Protein AF-A0A5C5PR76-F1 (afdb_monomer_lite)

pLDDT: mean 91.99, std 5.97, range [60.88, 97.88]

Foldseek 3Di:
DWAKEKFFEAPQWADPVLVVVVCVVVVHDPPPGDGFQWIWIDTPNFTEIEGEFEFAQDPNDTDGDSSRNGRVRSLQPDPWFDNPDEAEAEDDDDPDQSLVSVVVVVVPDDGRHHYYYYYHCPPPCDPVVCVSNVYDPHHHYDDD

Organism: NCBI:txid2600598

Structure (mmCIF, N/CA/C/O backbone):
data_AF-A0A5C5PR76-F1
#
_entry.id   AF-A0A5C5PR76-F1
#
loop_
_atom_site.group_PDB
_atom_site.id
_atom_site.type_symbol
_atom_site.label_atom_id
_atom_site.label_alt_id
_atom_site.label_comp_id
_atom_site.label_asym_id
_atom_site.label_entity_id
_atom_site.label_seq_id
_atom_site.pdbx_PDB_ins_code
_atom_site.Cartn_x
_atom_site.Cartn_y
_atom_site.Cartn_z
_atom_site.occupancy
_atom_site.B_iso_or_equiv
_atom_site.auth_seq_id
_atom_site.auth_comp_id
_atom_site.auth_asym_id
_atom_site.auth_atom_id
_atom_site.pdbx_PDB_model_num
ATOM 1 N N . MET A 1 1 ? -9.021 7.411 21.612 1.00 60.88 1 MET A N 1
ATOM 2 C CA . MET A 1 1 ? -9.293 6.905 20.242 1.00 60.88 1 MET A CA 1
ATOM 3 C C . MET A 1 1 ? -8.080 6.128 19.754 1.00 60.88 1 MET A C 1
ATOM 5 O O . MET A 1 1 ? -6.985 6.644 19.945 1.00 60.88 1 MET A O 1
ATOM 9 N N . PRO A 1 2 ? -8.239 4.960 19.107 1.00 77.12 2 PRO A N 1
ATOM 10 C CA . PRO A 1 2 ? -7.105 4.252 18.519 1.00 77.12 2 PRO A CA 1
ATOM 11 C C . PRO A 1 2 ? -6.442 5.119 17.439 1.00 77.12 2 PRO A C 1
ATOM 13 O O . PRO A 1 2 ? -7.134 5.683 16.577 1.00 77.12 2 PRO A O 1
ATOM 16 N N . SER A 1 3 ? -5.121 5.261 17.513 1.00 89.31 3 SER A N 1
ATOM 17 C CA . SER A 1 3 ? -4.305 5.873 16.465 1.00 89.31 3 SER A CA 1
ATOM 18 C C . SER A 1 3 ? -3.915 4.819 15.433 1.00 89.31 3 SER A C 1
ATOM 20 O O . SER A 1 3 ? -3.821 3.636 15.748 1.00 89.31 3 SER A O 1
ATOM 22 N N . ILE A 1 4 ? -3.742 5.254 14.186 1.00 96.06 4 ILE A N 1
ATOM 23 C CA . ILE A 1 4 ? -3.078 4.442 13.167 1.00 96.06 4 ILE A CA 1
ATOM 24 C C . ILE A 1 4 ? -1.576 4.590 13.418 1.00 96.06 4 ILE A C 1
ATOM 26 O O . ILE A 1 4 ? -1.120 5.684 13.766 1.00 96.06 4 ILE A O 1
ATOM 30 N N . LYS A 1 5 ? -0.824 3.504 13.288 1.00 96.06 5 LYS A N 1
ATOM 31 C CA . LYS A 1 5 ? 0.640 3.515 13.255 1.00 96.06 5 LYS A CA 1
ATOM 32 C C . LYS A 1 5 ? 1.072 2.707 12.050 1.00 96.06 5 LYS A C 1
ATOM 34 O O . LYS A 1 5 ? 0.546 1.616 11.858 1.00 96.06 5 LYS A O 1
ATOM 39 N N . SER A 1 6 ? 2.003 3.231 11.267 1.00 96.88 6 SER A N 1
ATOM 40 C CA . SER A 1 6 ? 2.449 2.548 10.053 1.00 96.88 6 SER A CA 1
ATOM 41 C C . SER A 1 6 ? 3.963 2.493 9.993 1.00 96.88 6 SER A C 1
ATOM 43 O O . SER A 1 6 ? 4.614 3.508 10.221 1.00 96.88 6 SER A O 1
ATOM 45 N N . THR A 1 7 ? 4.512 1.336 9.659 1.00 96.81 7 THR A N 1
ATOM 46 C CA . THR A 1 7 ? 5.955 1.109 9.548 1.00 96.81 7 THR A CA 1
ATOM 47 C C . THR A 1 7 ? 6.261 0.617 8.144 1.00 96.81 7 THR A C 1
ATOM 49 O O . THR A 1 7 ? 5.587 -0.292 7.666 1.00 96.81 7 THR A O 1
ATOM 52 N N . LEU A 1 8 ? 7.251 1.215 7.474 1.00 96.25 8 LEU A N 1
ATOM 53 C CA . LEU A 1 8 ? 7.668 0.796 6.132 1.00 96.25 8 LEU A CA 1
ATOM 54 C C . LEU A 1 8 ? 8.135 -0.664 6.156 1.00 96.25 8 LEU A C 1
ATOM 56 O O . LEU A 1 8 ? 8.864 -1.060 7.065 1.00 96.25 8 LEU A O 1
ATOM 60 N N . VAL A 1 9 ? 7.743 -1.449 5.159 1.00 96.00 9 VAL A N 1
ATOM 61 C CA . VAL A 1 9 ? 8.232 -2.814 4.959 1.00 96.00 9 VAL A CA 1
ATOM 62 C C . VAL A 1 9 ? 9.330 -2.773 3.905 1.00 96.00 9 VAL A C 1
ATOM 64 O O . VAL A 1 9 ? 9.048 -2.667 2.714 1.00 96.00 9 VAL A O 1
ATOM 67 N N . ALA A 1 10 ? 10.578 -2.823 4.361 1.00 93.50 10 ALA A N 1
ATOM 68 C CA . ALA A 1 10 ? 11.744 -2.757 3.497 1.00 93.50 10 ALA A CA 1
ATOM 69 C C . ALA A 1 10 ? 12.017 -4.104 2.820 1.00 93.50 10 ALA A C 1
ATOM 71 O O . ALA A 1 10 ? 11.899 -5.155 3.455 1.00 93.50 10 ALA A O 1
ATOM 72 N N . GLY A 1 11 ? 12.411 -4.076 1.547 1.00 91.50 11 GLY A N 1
ATOM 73 C CA . GLY A 1 11 ? 12.712 -5.289 0.775 1.00 91.50 11 GLY A CA 1
ATOM 74 C C . GLY A 1 11 ? 11.491 -6.000 0.177 1.00 91.50 11 GLY A C 1
ATOM 75 O O . GLY A 1 11 ? 11.631 -7.094 -0.374 1.00 91.50 11 GLY A O 1
ATOM 76 N N . ALA A 1 12 ? 10.300 -5.394 0.239 1.00 93.56 12 ALA A N 1
ATOM 77 C CA . ALA A 1 12 ? 9.146 -5.839 -0.542 1.00 93.56 12 ALA A CA 1
ATOM 78 C C . ALA A 1 12 ? 9.440 -5.675 -2.045 1.00 93.56 12 ALA A C 1
ATOM 80 O O . ALA A 1 12 ? 9.887 -4.609 -2.470 1.00 93.56 12 ALA A O 1
ATOM 81 N N . LYS A 1 13 ? 9.205 -6.718 -2.854 1.00 93.94 13 LYS A N 1
ATOM 82 C CA . LYS A 1 13 ? 9.600 -6.744 -4.269 1.00 93.94 13 LYS A CA 1
ATOM 83 C C . LYS A 1 13 ? 8.404 -7.019 -5.185 1.00 93.94 13 LYS A C 1
ATOM 85 O O . LYS A 1 13 ? 7.698 -7.999 -4.941 1.00 93.94 13 LYS A O 1
ATOM 90 N N . PRO A 1 14 ? 8.185 -6.192 -6.222 1.00 95.19 14 PRO A N 1
ATOM 91 C CA . PRO A 1 14 ? 7.236 -6.495 -7.286 1.00 95.19 14 PRO A CA 1
ATOM 92 C C . PRO A 1 14 ? 7.760 -7.622 -8.178 1.00 95.19 14 PRO A C 1
ATOM 94 O O . PRO A 1 14 ? 8.847 -8.161 -7.943 1.00 95.19 14 PRO A O 1
ATOM 97 N N . GLU A 1 15 ? 7.019 -7.938 -9.235 1.00 95.31 15 GLU A N 1
ATOM 98 C CA . GLU A 1 15 ? 7.496 -8.861 -10.256 1.00 95.31 15 GLU A CA 1
ATOM 99 C C . GLU A 1 15 ? 8.764 -8.332 -10.931 1.00 95.31 15 GLU A C 1
ATOM 101 O O . GLU A 1 15 ? 8.955 -7.124 -11.103 1.00 95.31 15 GLU A O 1
ATOM 106 N N . ALA A 1 16 ? 9.642 -9.246 -11.350 1.00 92.88 16 ALA A N 1
ATOM 107 C CA . ALA A 1 16 ? 10.936 -8.882 -11.928 1.00 92.88 16 ALA A CA 1
ATOM 108 C C . ALA A 1 16 ? 10.792 -7.984 -13.171 1.00 92.88 16 ALA A C 1
ATOM 110 O O . ALA A 1 16 ? 11.545 -7.025 -13.329 1.00 92.88 16 ALA A O 1
ATOM 111 N N . GLY A 1 17 ? 9.797 -8.258 -14.025 1.00 94.19 17 GLY A N 1
ATOM 112 C CA . GLY A 1 17 ? 9.508 -7.442 -15.207 1.00 94.19 17 GLY A CA 1
ATOM 113 C C . GLY A 1 17 ? 9.072 -6.019 -14.847 1.00 94.19 17 GLY A C 1
ATOM 114 O O . GLY A 1 17 ? 9.615 -5.053 -15.383 1.00 94.19 17 GLY A O 1
ATOM 115 N N . THR A 1 18 ? 8.154 -5.880 -13.889 1.00 95.25 18 THR A N 1
ATOM 116 C CA . THR A 1 18 ? 7.683 -4.579 -13.397 1.00 95.25 18 THR A CA 1
ATOM 117 C C . THR A 1 18 ? 8.813 -3.800 -12.723 1.00 95.25 18 THR A C 1
ATOM 119 O O . THR A 1 18 ? 8.955 -2.599 -12.951 1.00 95.25 18 THR A O 1
ATOM 122 N N . LEU A 1 19 ? 9.666 -4.473 -11.939 1.00 94.19 19 LEU A N 1
ATOM 123 C CA . LEU A 1 19 ? 10.830 -3.852 -11.306 1.00 94.19 19 LEU A CA 1
ATOM 124 C C . LEU A 1 19 ? 11.779 -3.243 -12.341 1.00 94.19 19 LEU A C 1
ATOM 126 O O . LEU A 1 19 ? 12.186 -2.095 -12.178 1.00 94.19 19 LEU A O 1
ATOM 130 N N . LEU A 1 20 ? 12.106 -3.988 -13.402 1.00 93.31 20 LEU A N 1
ATOM 131 C CA . LEU A 1 20 ? 12.981 -3.511 -14.475 1.00 93.31 20 LEU A CA 1
ATOM 132 C C . LEU A 1 20 ? 12.396 -2.271 -15.158 1.00 93.31 20 LEU A C 1
ATOM 134 O O . LEU A 1 20 ? 13.090 -1.268 -15.297 1.00 93.31 20 LEU A O 1
ATOM 138 N N . GLN A 1 21 ? 11.103 -2.288 -15.488 1.00 94.44 21 GLN A N 1
ATOM 139 C CA . GLN A 1 21 ? 10.429 -1.134 -16.092 1.00 94.44 21 GLN A CA 1
ATOM 140 C C . GLN A 1 21 ? 10.440 0.097 -15.174 1.00 94.44 21 GLN A C 1
ATOM 142 O O . GLN A 1 21 ? 10.648 1.222 -15.636 1.00 94.44 21 GLN A O 1
ATOM 147 N N . VAL A 1 22 ? 10.215 -0.090 -13.867 1.00 94.00 22 VAL A N 1
ATOM 148 C CA . VAL A 1 22 ? 10.316 1.004 -12.887 1.00 94.00 22 VAL A CA 1
ATOM 149 C C . VAL A 1 22 ? 11.744 1.543 -12.847 1.00 94.00 22 VAL A C 1
ATOM 151 O O . VAL A 1 22 ? 11.928 2.760 -12.878 1.00 94.00 22 VAL A O 1
ATOM 154 N N . GLN A 1 23 ? 12.745 0.660 -12.809 1.00 92.88 23 GLN A N 1
ATOM 155 C CA . GLN A 1 23 ? 14.152 1.045 -12.752 1.00 92.88 23 GLN A CA 1
ATOM 156 C C . GLN A 1 23 ? 14.581 1.842 -13.986 1.00 92.88 23 GLN A C 1
ATOM 158 O O . GLN A 1 23 ? 15.222 2.883 -13.833 1.00 92.88 23 GLN A O 1
ATOM 163 N N . GLU A 1 24 ? 14.183 1.399 -15.181 1.00 92.69 24 GLU A N 1
ATOM 164 C CA . GLU A 1 24 ? 14.412 2.102 -16.446 1.00 92.69 24 GLU A CA 1
ATOM 165 C C . GLU A 1 24 ? 13.769 3.490 -16.428 1.00 92.69 24 GLU A C 1
ATOM 167 O O . GLU A 1 24 ? 14.433 4.491 -16.697 1.00 92.69 24 GLU A O 1
ATOM 172 N N . LYS A 1 25 ? 12.491 3.573 -16.035 1.00 92.12 25 LYS A N 1
ATOM 173 C CA . LYS A 1 25 ? 11.754 4.841 -15.983 1.00 92.12 25 LYS A CA 1
ATOM 174 C C . LYS A 1 25 ? 12.344 5.830 -14.975 1.00 92.12 25 LYS A C 1
ATOM 176 O O . LYS A 1 25 ? 12.291 7.035 -15.206 1.00 92.12 25 LYS A O 1
ATOM 181 N N . MET A 1 26 ? 12.885 5.339 -13.860 1.00 89.19 26 MET A N 1
ATOM 182 C CA . MET A 1 26 ? 13.532 6.165 -12.836 1.00 89.19 26 MET A CA 1
ATOM 183 C C . MET A 1 26 ? 15.017 6.443 -13.120 1.00 89.19 26 MET A C 1
ATOM 185 O O . MET A 1 26 ? 15.648 7.169 -12.354 1.00 89.19 26 MET A O 1
ATOM 189 N N . GLY A 1 27 ? 15.594 5.881 -14.189 1.00 89.88 27 GLY A N 1
ATOM 190 C CA . GLY A 1 27 ? 17.020 6.027 -14.501 1.00 89.88 27 GLY A CA 1
ATOM 191 C C . GLY A 1 27 ? 17.945 5.388 -13.457 1.00 89.88 27 GLY A C 1
ATOM 192 O O . GLY A 1 27 ? 19.091 5.808 -13.298 1.00 89.88 27 GLY A O 1
ATOM 193 N N . THR A 1 28 ? 17.449 4.396 -12.714 1.00 88.12 28 THR A N 1
ATOM 194 C CA . THR A 1 28 ? 18.231 3.675 -11.699 1.00 88.12 28 THR A CA 1
ATOM 195 C C . THR A 1 28 ? 18.972 2.497 -12.315 1.00 88.12 28 THR A C 1
ATOM 197 O O . THR A 1 28 ? 18.568 1.956 -13.344 1.00 88.12 28 THR A O 1
ATOM 200 N N . ARG A 1 29 ? 20.077 2.083 -11.690 1.00 81.88 29 ARG A N 1
ATOM 201 C CA . ARG A 1 29 ? 20.877 0.972 -12.218 1.00 81.88 29 ARG A CA 1
ATOM 202 C C . ARG A 1 29 ? 20.146 -0.360 -12.003 1.00 81.88 29 ARG A C 1
ATOM 204 O O . ARG A 1 29 ? 19.597 -0.562 -10.917 1.00 81.88 29 ARG A O 1
ATOM 211 N N . PRO A 1 30 ? 20.210 -1.300 -12.962 1.00 75.69 30 PRO A N 1
ATOM 212 C CA . PRO A 1 30 ? 19.751 -2.665 -12.738 1.00 75.69 30 PRO A CA 1
ATOM 213 C C . PRO A 1 30 ? 20.382 -3.257 -11.473 1.00 75.69 30 PRO A C 1
ATOM 215 O O . PRO A 1 30 ? 21.584 -3.123 -11.242 1.00 75.69 30 PRO A O 1
ATOM 218 N N . GLY A 1 31 ? 19.556 -3.879 -10.634 1.00 73.25 31 GLY A N 1
ATOM 219 C CA . GLY A 1 31 ? 19.985 -4.450 -9.352 1.00 73.25 31 GLY A CA 1
ATOM 220 C C . GLY A 1 31 ? 20.082 -3.457 -8.186 1.00 73.25 31 GLY A C 1
ATOM 221 O O . GLY A 1 31 ? 20.343 -3.883 -7.063 1.00 73.25 31 GLY A O 1
ATOM 222 N N . GLN A 1 32 ? 19.826 -2.161 -8.400 1.00 79.56 32 GLN A N 1
ATOM 223 C CA . GLN A 1 32 ? 19.646 -1.221 -7.295 1.00 79.56 32 GLN A CA 1
ATOM 224 C C . GLN A 1 32 ? 18.346 -1.543 -6.544 1.00 79.56 32 GLN A C 1
ATOM 226 O O . GLN A 1 32 ? 17.274 -1.615 -7.149 1.00 79.56 32 GLN A O 1
ATOM 231 N N . SER A 1 33 ? 18.436 -1.718 -5.224 1.00 78.69 33 SER A N 1
ATOM 232 C CA . SER A 1 33 ? 17.257 -1.909 -4.377 1.00 78.69 33 SER A CA 1
ATOM 233 C C . SER A 1 33 ? 16.361 -0.674 -4.434 1.00 78.69 33 SER A C 1
ATOM 235 O O . SER A 1 33 ? 16.810 0.438 -4.151 1.00 78.69 33 SER A O 1
ATOM 237 N N . LEU A 1 34 ? 15.098 -0.889 -4.797 1.00 88.62 34 LEU A N 1
ATOM 238 C CA . LEU A 1 34 ? 14.039 0.107 -4.711 1.00 88.62 34 LEU A CA 1
ATOM 239 C C . LEU A 1 34 ? 13.127 -0.249 -3.544 1.00 88.62 34 LEU A C 1
ATOM 241 O O . LEU A 1 34 ? 12.758 -1.410 -3.378 1.00 88.62 34 LEU A O 1
ATOM 245 N N . GLU A 1 35 ? 12.758 0.762 -2.766 1.00 90.94 35 GLU A N 1
ATOM 246 C CA . GLU A 1 35 ? 11.756 0.623 -1.717 1.00 90.94 35 GLU A CA 1
ATOM 247 C C . GLU A 1 35 ? 10.400 1.068 -2.257 1.00 90.94 35 GLU A C 1
ATOM 249 O O . GLU A 1 35 ? 10.259 2.156 -2.819 1.00 90.94 35 GLU A O 1
ATOM 254 N N . PHE A 1 36 ? 9.395 0.217 -2.077 1.00 94.06 36 PHE A N 1
ATOM 255 C CA . PHE A 1 36 ? 8.023 0.500 -2.482 1.00 94.06 36 PHE A CA 1
ATOM 256 C C . PHE A 1 36 ? 7.198 0.943 -1.276 1.00 94.06 36 PHE A C 1
ATOM 258 O O . PHE A 1 36 ? 7.504 0.603 -0.135 1.00 94.06 36 PHE A O 1
ATOM 265 N N . MET A 1 37 ? 6.132 1.707 -1.527 1.00 94.12 37 MET A N 1
ATOM 266 C CA . MET A 1 37 ? 5.225 2.203 -0.487 1.00 94.12 37 MET A CA 1
ATOM 267 C C . MET A 1 37 ? 4.343 1.075 0.057 1.00 94.12 37 MET A C 1
ATOM 269 O O . MET A 1 37 ? 3.145 1.021 -0.216 1.00 94.12 37 MET A O 1
ATOM 273 N N . VAL A 1 38 ? 4.960 0.168 0.810 1.00 96.94 38 VAL A N 1
ATOM 274 C CA . VAL A 1 38 ? 4.356 -0.983 1.475 1.00 96.94 38 VAL A CA 1
ATOM 275 C C . VAL A 1 38 ? 4.614 -0.854 2.972 1.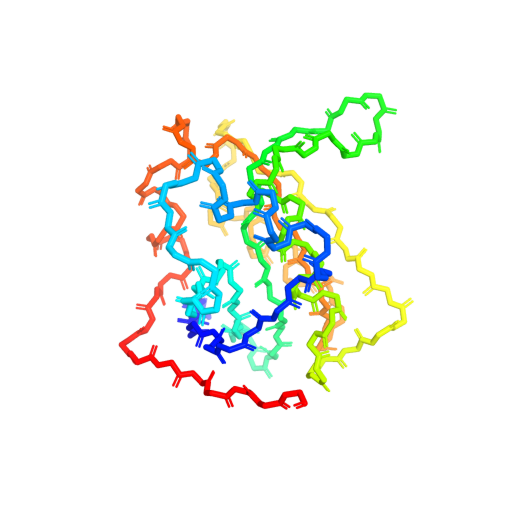00 96.94 38 VAL A C 1
ATOM 277 O O . VAL A 1 38 ? 5.728 -0.560 3.399 1.00 96.94 38 VAL A O 1
ATOM 280 N N . PHE A 1 39 ? 3.584 -1.051 3.787 1.00 97.38 39 PHE A N 1
ATOM 281 C CA . PHE A 1 39 ? 3.603 -0.746 5.211 1.00 97.38 39 PHE A CA 1
ATOM 282 C C . PHE A 1 39 ? 2.920 -1.842 6.027 1.00 97.38 39 PHE A C 1
ATOM 284 O O . PHE A 1 39 ? 1.858 -2.334 5.648 1.00 97.38 39 PHE A O 1
ATOM 291 N N . GLU A 1 40 ? 3.470 -2.159 7.197 1.00 97.62 40 GLU A N 1
ATOM 292 C CA . GLU A 1 40 ? 2.700 -2.779 8.273 1.00 97.62 40 GLU A CA 1
ATOM 293 C C . GLU A 1 40 ? 1.923 -1.669 8.979 1.00 97.62 40 GLU A C 1
ATOM 295 O O . GLU A 1 40 ? 2.502 -0.668 9.403 1.00 97.62 40 GLU A O 1
ATOM 300 N N . VAL A 1 41 ? 0.610 -1.833 9.100 1.00 97.50 41 VAL A N 1
ATOM 301 C CA . VAL A 1 41 ? -0.286 -0.862 9.724 1.00 97.50 41 VAL A CA 1
ATOM 302 C C . VAL A 1 41 ? -0.926 -1.490 10.952 1.00 97.50 41 VAL A C 1
ATOM 304 O O . VAL A 1 41 ? -1.593 -2.516 10.856 1.00 97.50 41 VAL A O 1
ATOM 307 N N . GLU A 1 42 ? -0.773 -0.852 12.108 1.00 97.06 42 GLU A N 1
ATOM 308 C CA . GLU A 1 42 ? -1.465 -1.211 13.342 1.00 97.06 42 GLU A CA 1
ATOM 309 C C . GLU A 1 42 ? -2.625 -0.245 13.592 1.00 97.06 42 GLU A C 1
ATOM 311 O O . GLU A 1 42 ? -2.464 0.982 13.611 1.00 97.06 42 GLU A O 1
ATOM 316 N N . TYR A 1 43 ? -3.813 -0.805 13.808 1.00 96.75 43 TYR A N 1
AT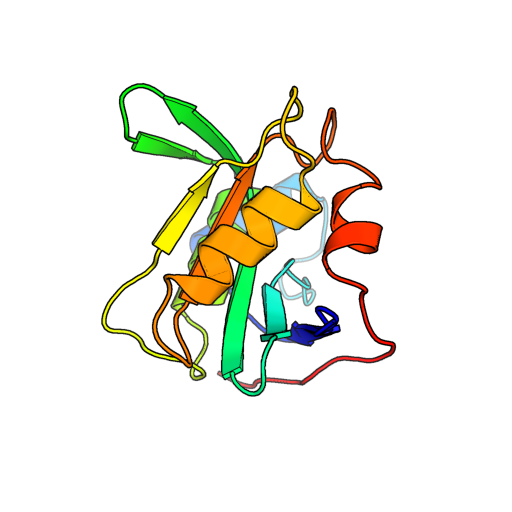OM 317 C CA . TYR A 1 43 ? -4.993 -0.053 14.206 1.00 96.75 43 TYR A CA 1
ATOM 318 C C . TYR A 1 43 ? -5.937 -0.926 15.033 1.00 96.75 43 TYR A C 1
ATOM 320 O O . TYR A 1 43 ? -6.313 -2.019 14.614 1.00 96.75 43 TYR A O 1
ATOM 328 N N . ASP A 1 44 ? -6.346 -0.423 16.201 1.00 94.69 44 ASP A N 1
ATOM 329 C CA . ASP A 1 44 ? -7.297 -1.093 17.101 1.00 94.69 44 ASP A CA 1
ATOM 330 C C . ASP A 1 44 ? -6.879 -2.531 17.478 1.00 94.69 44 ASP A C 1
ATOM 332 O O . ASP A 1 44 ? -7.673 -3.468 17.424 1.00 94.69 44 ASP A O 1
ATOM 336 N N . ARG A 1 45 ? -5.594 -2.705 17.835 1.00 93.69 45 ARG A N 1
ATOM 337 C CA . ARG A 1 45 ? -4.958 -3.999 18.176 1.00 93.69 45 ARG A CA 1
ATOM 338 C C . ARG A 1 45 ? -4.955 -5.034 17.041 1.00 93.69 45 ARG A C 1
ATOM 340 O O . ARG A 1 45 ? -4.681 -6.205 17.283 1.00 93.69 45 ARG A O 1
ATOM 347 N N . LYS A 1 46 ? -5.237 -4.615 15.806 1.00 96.25 46 LYS A N 1
ATOM 348 C CA . LYS A 1 46 ? -5.116 -5.436 14.599 1.00 96.25 46 LYS A CA 1
ATOM 349 C C . LYS A 1 46 ? -3.956 -4.933 13.748 1.00 96.25 46 LYS A C 1
ATOM 351 O O . LYS A 1 46 ? -3.717 -3.726 13.678 1.00 96.25 46 LYS A O 1
ATOM 356 N N . LYS A 1 47 ? -3.284 -5.868 13.082 1.00 96.75 47 LYS A N 1
ATOM 357 C CA . LYS A 1 47 ? -2.273 -5.595 12.060 1.00 96.75 47 LYS A CA 1
ATOM 358 C C . LYS A 1 47 ? -2.867 -5.754 10.667 1.00 96.75 47 LYS A C 1
ATOM 360 O O . LYS A 1 47 ? -3.767 -6.570 10.474 1.00 96.75 47 LYS A O 1
ATOM 365 N N . TYR A 1 48 ? -2.352 -4.989 9.718 1.00 97.75 48 TYR A N 1
ATOM 366 C CA . TYR A 1 48 ? -2.693 -5.026 8.300 1.00 97.75 48 TYR A CA 1
ATOM 367 C C . TYR A 1 48 ? -1.424 -4.784 7.492 1.00 97.75 48 TYR A C 1
ATOM 369 O O . TYR A 1 48 ? -0.489 -4.154 7.987 1.00 97.75 48 TYR A O 1
ATOM 377 N N . TYR A 1 49 ? -1.411 -5.233 6.245 1.00 97.69 49 TYR A N 1
ATOM 378 C CA . TYR A 1 49 ? -0.324 -4.955 5.314 1.00 97.69 49 TYR A CA 1
ATOM 379 C C . TYR A 1 49 ? -0.891 -4.108 4.191 1.00 97.69 49 TYR A C 1
ATOM 381 O O . TYR A 1 49 ? -1.794 -4.536 3.478 1.00 97.69 49 TYR A O 1
ATOM 389 N N . CYS A 1 50 ? -0.430 -2.872 4.083 1.00 97.69 50 CYS A N 1
ATOM 390 C CA . CYS A 1 50 ? -1.030 -1.892 3.197 1.00 97.69 50 CYS A CA 1
ATOM 391 C C . CYS A 1 50 ? -0.017 -1.404 2.175 1.00 97.69 50 CYS A C 1
ATOM 393 O O . CYS A 1 50 ? 1.154 -1.257 2.506 1.00 97.69 50 CYS A O 1
ATOM 395 N N . CYS A 1 51 ? -0.465 -1.066 0.971 1.00 97.44 51 CYS A N 1
ATOM 396 C CA . CYS A 1 51 ? 0.343 -0.281 0.047 1.00 97.44 51 CYS A CA 1
ATOM 397 C C . CYS A 1 51 ? -0.390 0.974 -0.405 1.00 97.44 51 CYS A C 1
ATOM 399 O O . CYS A 1 51 ? -1.623 1.040 -0.370 1.00 97.44 51 CYS A O 1
ATOM 401 N N . TRP A 1 52 ? 0.384 1.982 -0.795 1.00 96.56 52 TRP A N 1
ATOM 402 C CA . TRP A 1 52 ? -0.129 3.163 -1.479 1.00 96.56 52 TRP A CA 1
ATOM 403 C C . TRP A 1 52 ? 0.211 3.034 -2.954 1.00 96.56 52 TRP A C 1
ATOM 405 O O . TRP A 1 52 ? 1.384 2.979 -3.324 1.00 96.56 52 TRP A O 1
ATOM 415 N N . ALA A 1 53 ? -0.820 2.974 -3.788 1.00 96.31 53 ALA A N 1
ATOM 416 C CA . ALA A 1 53 ? -0.671 2.824 -5.221 1.00 96.31 53 ALA A CA 1
ATOM 417 C C . ALA A 1 53 ? -1.185 4.068 -5.950 1.00 96.31 53 ALA A C 1
ATOM 419 O O . ALA A 1 53 ? -2.332 4.483 -5.776 1.00 96.31 53 ALA A O 1
ATOM 420 N N . GLY A 1 54 ? -0.328 4.647 -6.793 1.00 95.38 54 GLY A N 1
ATOM 421 C CA . GLY A 1 54 ? -0.737 5.682 -7.737 1.00 95.38 54 GLY A CA 1
ATOM 422 C C . GLY A 1 54 ? -1.658 5.095 -8.801 1.00 95.38 54 GLY A C 1
ATOM 423 O O . GLY A 1 54 ? -1.254 4.153 -9.486 1.00 95.38 54 GLY A O 1
ATOM 424 N N . GLY A 1 55 ? -2.850 5.657 -8.967 1.00 93.31 55 GLY A N 1
ATOM 425 C CA . GLY A 1 55 ? -3.844 5.185 -9.927 1.00 93.31 55 GLY A CA 1
ATOM 426 C C . GLY A 1 55 ? -5.247 5.681 -9.599 1.00 93.31 55 GLY A C 1
ATOM 427 O O . GLY A 1 55 ? -5.433 6.543 -8.744 1.00 93.31 55 GLY A O 1
ATOM 428 N N . GLU A 1 56 ? -6.243 5.104 -10.254 1.00 92.56 56 GLU A N 1
ATOM 429 C CA . GLU A 1 56 ? -7.660 5.410 -10.037 1.00 92.56 56 GLU A CA 1
ATOM 430 C C . GLU A 1 56 ? -8.532 4.188 -10.335 1.00 92.56 56 GLU A C 1
ATOM 432 O O . GLU A 1 56 ? -8.104 3.273 -11.039 1.00 92.56 56 GLU A O 1
ATOM 437 N N . ILE A 1 57 ? -9.761 4.160 -9.816 1.00 89.94 57 ILE A N 1
ATOM 438 C CA . ILE A 1 57 ? -10.745 3.147 -10.208 1.00 89.94 57 ILE A CA 1
ATOM 439 C C . ILE A 1 57 ? -11.634 3.718 -11.319 1.00 89.94 57 ILE A C 1
ATOM 441 O O . ILE A 1 57 ? -12.356 4.692 -11.103 1.00 89.94 57 ILE A O 1
ATOM 445 N N . LYS A 1 58 ? -11.632 3.083 -12.498 1.00 90.75 58 LYS A N 1
ATOM 446 C CA . LYS A 1 58 ? -12.535 3.405 -13.618 1.00 90.75 58 LYS A CA 1
ATOM 447 C C . LYS A 1 58 ? -13.405 2.197 -13.925 1.00 90.75 58 LYS A C 1
ATOM 449 O O . LYS A 1 58 ? -12.907 1.090 -14.055 1.00 90.75 58 LYS A O 1
ATOM 454 N N . GLY A 1 59 ? -14.721 2.393 -14.004 1.00 87.69 59 GLY A N 1
ATOM 455 C CA . GLY A 1 59 ? -15.648 1.301 -14.331 1.00 87.69 59 GLY A CA 1
ATOM 456 C C . GLY A 1 59 ? -15.647 0.128 -13.338 1.00 87.69 59 GLY A C 1
ATOM 457 O O . GLY A 1 59 ? -16.101 -0.951 -13.689 1.00 87.69 59 GLY A O 1
ATOM 458 N N . GLY A 1 60 ? -15.149 0.325 -12.110 1.00 85.75 60 GLY A N 1
ATOM 459 C CA . GLY A 1 60 ? -14.995 -0.739 -11.111 1.00 85.75 60 GLY A CA 1
ATOM 460 C C . GLY A 1 60 ? -13.646 -1.463 -11.153 1.00 85.75 60 GLY A C 1
ATOM 461 O O . GLY A 1 60 ? -13.379 -2.270 -10.266 1.00 85.75 60 GLY A O 1
ATOM 462 N N . GLU A 1 61 ? -12.776 -1.136 -12.110 1.00 87.75 61 GLU A N 1
ATOM 463 C CA . GLU A 1 61 ? -11.458 -1.751 -12.264 1.00 87.75 61 GLU A CA 1
ATOM 464 C C . GLU A 1 61 ? -10.327 -0.786 -11.865 1.00 87.75 61 GLU A C 1
ATOM 466 O O . GLU A 1 61 ? -10.415 0.422 -12.119 1.00 87.75 61 GLU A O 1
ATOM 471 N N . PRO A 1 62 ? -9.259 -1.281 -11.212 1.00 89.19 62 PRO A N 1
ATOM 472 C CA . PRO A 1 62 ? -8.108 -0.464 -10.857 1.00 89.19 62 PRO A CA 1
ATOM 473 C C . PRO A 1 62 ? -7.219 -0.192 -12.078 1.00 89.19 62 PRO A C 1
ATOM 475 O O . PRO A 1 62 ? -6.632 -1.104 -12.654 1.00 89.19 62 PRO A O 1
ATOM 478 N N . HIS A 1 63 ? -7.039 1.081 -12.420 1.00 93.12 63 HIS A N 1
ATOM 479 C CA . HIS A 1 63 ? -6.065 1.540 -13.406 1.00 93.12 63 HIS A CA 1
ATOM 480 C C . HIS A 1 63 ? -4.863 2.141 -12.687 1.00 93.12 63 HIS A C 1
ATOM 482 O O . HIS A 1 63 ? -4.910 3.262 -12.176 1.00 93.12 63 HIS A O 1
ATOM 488 N N . MET A 1 64 ? -3.777 1.375 -12.634 1.00 94.50 64 MET A N 1
ATOM 489 C CA . MET A 1 64 ? -2.574 1.755 -11.905 1.00 94.50 64 MET A CA 1
ATOM 490 C C . MET A 1 64 ? -1.570 2.478 -12.797 1.00 94.50 64 MET A C 1
ATOM 492 O O . MET A 1 64 ? -1.374 2.150 -13.965 1.00 94.50 64 MET A O 1
ATOM 496 N N . THR A 1 65 ? -0.852 3.424 -12.203 1.00 95.62 65 THR A N 1
ATOM 497 C CA . THR A 1 65 ? 0.456 3.837 -12.718 1.00 95.62 65 THR A CA 1
ATOM 498 C C . THR A 1 65 ? 1.452 2.683 -12.589 1.00 95.62 65 THR A C 1
ATOM 500 O O . THR A 1 65 ? 1.278 1.810 -11.743 1.00 95.62 65 THR A O 1
ATOM 503 N N . LEU A 1 66 ? 2.551 2.715 -13.347 1.00 95.50 66 LEU A N 1
ATOM 504 C CA . LEU A 1 66 ? 3.616 1.706 -13.237 1.00 95.50 66 LEU A CA 1
ATOM 505 C C . LEU A 1 66 ? 4.132 1.537 -11.792 1.00 95.50 66 LEU A C 1
ATOM 507 O O . LEU A 1 66 ? 4.291 0.422 -11.307 1.00 95.50 66 LEU A O 1
ATOM 511 N N . VAL A 1 67 ? 4.343 2.646 -11.073 1.00 94.62 67 VAL A N 1
ATOM 512 C CA . VAL A 1 67 ? 4.783 2.609 -9.665 1.00 94.62 67 VAL A CA 1
ATOM 513 C C . VAL A 1 67 ? 3.676 2.073 -8.752 1.00 94.62 67 VAL A C 1
ATOM 515 O O . VAL A 1 67 ? 3.959 1.336 -7.811 1.00 94.62 67 VAL A O 1
ATOM 518 N N . GLY A 1 68 ? 2.413 2.404 -9.037 1.00 95.94 68 GLY A N 1
ATOM 519 C CA . GLY A 1 68 ? 1.266 1.852 -8.318 1.00 95.94 68 GLY A CA 1
ATOM 520 C C . GLY A 1 68 ? 1.130 0.341 -8.495 1.00 95.94 68 GLY A C 1
ATOM 521 O O . GLY A 1 68 ? 0.943 -0.366 -7.509 1.00 95.94 68 GLY A O 1
ATOM 522 N N . GLN A 1 69 ? 1.306 -0.161 -9.718 1.00 96.75 69 GLN A N 1
ATOM 523 C CA . GLN A 1 69 ? 1.328 -1.593 -10.006 1.00 96.75 69 GLN A CA 1
ATOM 524 C C . GLN A 1 69 ? 2.461 -2.283 -9.241 1.00 96.75 69 GLN A C 1
ATOM 526 O O . GLN A 1 69 ? 2.219 -3.269 -8.550 1.00 96.75 69 GLN A O 1
ATOM 531 N N . ALA A 1 70 ? 3.667 -1.714 -9.267 1.00 96.69 70 ALA A N 1
ATOM 532 C CA . ALA A 1 70 ? 4.792 -2.248 -8.512 1.00 96.69 70 ALA A CA 1
ATOM 533 C C . ALA A 1 70 ? 4.514 -2.297 -6.994 1.00 96.69 70 ALA A C 1
ATOM 535 O O . ALA A 1 70 ? 4.829 -3.279 -6.330 1.00 96.69 70 ALA A O 1
ATOM 536 N N . ALA A 1 71 ? 3.859 -1.283 -6.421 1.00 96.94 71 ALA A N 1
ATOM 537 C CA . ALA A 1 71 ? 3.473 -1.305 -5.008 1.00 96.94 71 ALA A CA 1
ATOM 538 C C . ALA A 1 71 ? 2.434 -2.400 -4.687 1.00 96.94 71 ALA A C 1
ATOM 540 O O . ALA A 1 71 ? 2.470 -2.998 -3.609 1.00 96.94 71 ALA A O 1
ATOM 541 N N . VAL A 1 72 ? 1.508 -2.676 -5.611 1.00 96.69 72 VAL A N 1
ATOM 542 C CA . VAL A 1 72 ? 0.510 -3.751 -5.485 1.00 96.6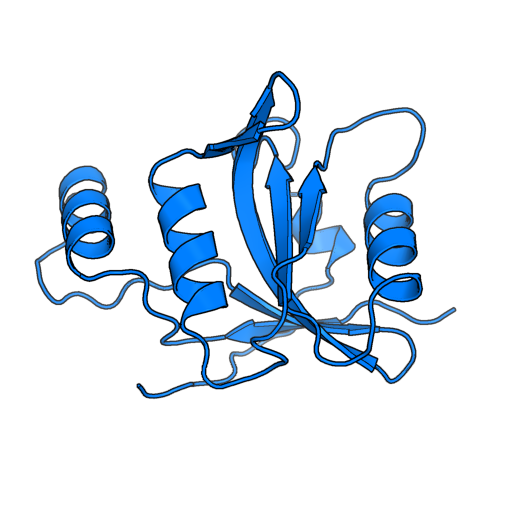9 72 VAL A CA 1
ATOM 543 C C . VAL A 1 72 ? 1.157 -5.126 -5.554 1.00 96.69 72 VAL A C 1
ATOM 545 O O . VAL A 1 72 ? 0.877 -5.971 -4.705 1.00 96.69 72 VAL A O 1
ATOM 548 N N . GLU A 1 73 ? 2.028 -5.349 -6.532 1.00 96.44 73 GLU A N 1
ATOM 549 C CA . GLU A 1 73 ? 2.774 -6.598 -6.674 1.00 96.44 73 GLU A CA 1
ATOM 550 C C . GLU A 1 73 ? 3.671 -6.825 -5.454 1.00 96.44 73 GLU A C 1
ATOM 552 O O . GLU A 1 73 ? 3.617 -7.887 -4.844 1.00 96.44 73 GLU A O 1
ATOM 557 N N . ALA A 1 74 ? 4.397 -5.795 -5.004 1.00 96.56 74 ALA A N 1
ATOM 558 C CA . ALA A 1 74 ? 5.242 -5.874 -3.816 1.00 96.56 74 ALA A CA 1
ATOM 559 C C . ALA A 1 74 ? 4.457 -6.259 -2.553 1.00 96.56 74 ALA A C 1
ATOM 561 O O . ALA A 1 74 ? 4.920 -7.090 -1.773 1.00 96.56 74 ALA A O 1
ATOM 562 N N . LEU A 1 75 ? 3.256 -5.700 -2.360 1.00 97.06 75 LEU A N 1
ATOM 563 C CA . LEU A 1 75 ? 2.349 -6.097 -1.280 1.00 97.06 75 LEU A CA 1
ATOM 564 C C . LEU A 1 75 ? 1.844 -7.536 -1.455 1.00 97.06 75 LEU A C 1
ATOM 566 O O . LEU A 1 75 ? 1.790 -8.299 -0.489 1.00 97.06 75 LEU A O 1
ATOM 570 N N . SER A 1 76 ? 1.461 -7.910 -2.673 1.00 95.31 76 SER A N 1
ATOM 571 C CA . SER A 1 76 ? 0.937 -9.244 -2.982 1.00 95.31 76 SER A CA 1
ATOM 572 C C . SER A 1 76 ? 1.983 -10.320 -2.707 1.00 95.31 76 SER A C 1
ATOM 574 O O . SER A 1 76 ? 1.666 -11.314 -2.057 1.00 95.31 76 SER A O 1
ATOM 576 N N . ASN A 1 77 ? 3.240 -10.045 -3.047 1.00 94.88 77 ASN A N 1
ATOM 577 C CA . A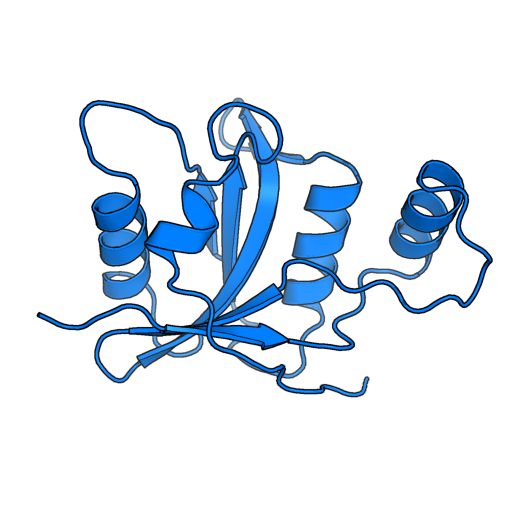SN A 1 77 ? 4.374 -10.940 -2.848 1.00 94.88 77 ASN A CA 1
ATOM 578 C C . ASN A 1 77 ? 4.868 -10.992 -1.399 1.00 94.88 77 ASN A C 1
ATOM 580 O O . ASN A 1 77 ? 5.677 -11.856 -1.072 1.00 94.88 77 ASN A O 1
ATOM 584 N N . LEU A 1 78 ? 4.405 -10.110 -0.501 1.00 93.50 78 LEU A N 1
ATOM 585 C CA . LEU A 1 78 ? 4.838 -10.159 0.897 1.00 93.50 78 LEU A CA 1
ATOM 586 C C . LEU A 1 78 ? 4.562 -11.540 1.524 1.00 93.50 78 LEU A C 1
ATOM 588 O O . LEU A 1 78 ? 3.420 -12.004 1.471 1.00 93.50 78 LEU A O 1
ATOM 592 N N . PRO A 1 79 ? 5.536 -12.144 2.230 1.00 91.75 79 PRO A N 1
ATOM 593 C CA . PRO A 1 79 ? 5.308 -13.378 2.986 1.00 91.75 79 PRO A CA 1
ATOM 594 C C . PRO A 1 79 ? 4.456 -13.146 4.247 1.00 91.75 79 PRO A C 1
ATOM 596 O O . PRO A 1 79 ? 4.072 -14.091 4.932 1.00 91.75 79 PRO A O 1
ATOM 599 N N . LEU A 1 80 ? 4.178 -11.881 4.572 1.00 90.75 80 LEU A N 1
ATOM 600 C CA . LEU A 1 80 ? 3.372 -11.455 5.707 1.00 90.75 80 LEU A CA 1
ATOM 601 C C . LEU A 1 80 ? 1.915 -11.209 5.298 1.00 90.75 80 LEU A C 1
ATOM 603 O O . LEU A 1 80 ? 1.628 -10.775 4.182 1.00 90.75 80 LEU A O 1
ATOM 607 N N . GLY A 1 81 ? 1.001 -11.403 6.247 1.00 91.19 81 GLY A N 1
ATOM 608 C CA . GLY A 1 81 ? -0.428 -11.181 6.040 1.00 91.19 81 GLY A CA 1
ATOM 609 C C . GLY A 1 81 ? -1.161 -12.376 5.436 1.00 91.19 81 GLY A C 1
ATOM 610 O O . GLY A 1 81 ? -0.602 -13.450 5.236 1.00 91.19 81 GLY A O 1
ATOM 611 N N . ARG A 1 82 ? -2.456 -12.196 5.182 1.00 90.12 82 ARG A N 1
ATOM 612 C CA . ARG A 1 82 ? -3.296 -13.188 4.507 1.00 90.12 82 ARG A CA 1
ATOM 613 C C . ARG A 1 82 ? -3.137 -13.054 2.994 1.00 90.12 82 ARG A C 1
ATOM 615 O O . ARG A 1 82 ? -3.192 -11.947 2.467 1.00 90.12 82 ARG A O 1
ATOM 622 N N . ASN A 1 83 ? -2.997 -14.193 2.318 1.00 85.94 83 ASN A N 1
ATOM 623 C CA . ASN A 1 83 ? -2.860 -14.289 0.857 1.00 85.94 83 ASN A CA 1
ATOM 624 C C . ASN A 1 83 ? -4.159 -14.711 0.155 1.00 85.94 83 ASN A C 1
ATOM 626 O O . ASN A 1 83 ? -4.159 -14.970 -1.041 1.00 85.94 83 ASN A O 1
ATOM 630 N N . ASP A 1 84 ? -5.262 -14.812 0.893 1.00 83.88 84 ASP A N 1
ATOM 631 C CA . ASP A 1 84 ? -6.556 -15.241 0.359 1.00 83.88 84 ASP A CA 1
ATOM 632 C C . ASP A 1 84 ? -7.289 -14.135 -0.411 1.00 83.88 84 ASP A C 1
ATOM 634 O O . ASP A 1 84 ? -8.136 -14.425 -1.252 1.00 83.88 84 ASP A O 1
ATOM 638 N N . SER A 1 85 ? -6.987 -12.868 -0.121 1.00 85.69 85 SER A N 1
ATOM 639 C CA . SER A 1 85 ? -7.625 -11.721 -0.761 1.00 85.69 85 SER A CA 1
ATOM 640 C C . SER A 1 85 ? -6.785 -10.449 -0.638 1.00 85.69 85 SER A C 1
ATOM 642 O O . SER A 1 85 ? -6.182 -10.174 0.402 1.00 85.69 85 SER A O 1
ATOM 644 N N . LEU A 1 86 ? -6.795 -9.646 -1.704 1.00 93.31 86 LEU A N 1
ATOM 645 C CA . LEU A 1 86 ? -6.269 -8.285 -1.725 1.00 93.31 86 LEU A CA 1
ATOM 646 C C . LEU A 1 86 ? -7.442 -7.304 -1.818 1.00 93.31 86 LEU A C 1
ATOM 648 O O . LEU A 1 86 ? -8.235 -7.355 -2.755 1.00 93.31 86 LEU A O 1
ATOM 652 N N . ILE A 1 87 ? -7.558 -6.410 -0.837 1.00 95.12 87 ILE A N 1
ATOM 653 C CA . ILE A 1 87 ? -8.633 -5.414 -0.787 1.00 95.12 87 ILE A CA 1
ATOM 654 C C . ILE A 1 87 ? -8.158 -4.142 -1.483 1.00 95.12 87 ILE A C 1
ATOM 656 O O . ILE A 1 87 ? -7.181 -3.539 -1.049 1.00 95.12 87 ILE A O 1
ATOM 660 N N . PHE A 1 88 ? -8.878 -3.688 -2.505 1.00 94.75 88 PHE A N 1
ATOM 661 C CA . PHE A 1 88 ? -8.642 -2.385 -3.124 1.00 94.75 88 PHE A CA 1
ATOM 662 C C . PHE A 1 88 ? -9.594 -1.337 -2.552 1.00 94.75 88 PHE A C 1
ATOM 664 O O . PHE A 1 88 ? -10.806 -1.542 -2.491 1.00 94.75 88 PHE A O 1
ATOM 671 N N . GLN A 1 89 ? -9.046 -0.198 -2.137 1.00 95.25 89 GLN A N 1
ATOM 672 C CA . GLN A 1 89 ? -9.817 0.931 -1.633 1.00 95.25 89 GLN A CA 1
ATOM 673 C C . GLN A 1 89 ? -9.335 2.224 -2.282 1.00 95.25 89 GLN A C 1
ATOM 675 O O . GLN A 1 89 ? -8.230 2.690 -2.019 1.00 95.25 89 GLN A O 1
ATOM 680 N N . GLU A 1 90 ? -10.200 2.853 -3.072 1.00 94.12 90 GLU A N 1
ATOM 681 C CA . GLU A 1 90 ? -9.914 4.177 -3.616 1.00 94.12 90 GLU A CA 1
ATOM 682 C C . GLU A 1 90 ? -9.949 5.249 -2.513 1.00 94.12 90 GLU A C 1
ATOM 684 O O . GLU A 1 90 ? -10.855 5.278 -1.668 1.00 94.12 90 GLU A O 1
ATOM 689 N N . LEU A 1 91 ? -8.961 6.140 -2.529 1.00 94.06 91 LEU A N 1
ATOM 690 C CA . LEU A 1 91 ? -8.856 7.339 -1.716 1.00 94.06 91 LEU A CA 1
ATOM 691 C C . LEU A 1 91 ? -8.922 8.563 -2.627 1.00 94.06 91 LEU A C 1
ATOM 693 O O . LEU A 1 91 ? -8.147 8.711 -3.563 1.00 94.06 91 LEU A O 1
ATOM 697 N N . LYS A 1 92 ? -9.847 9.461 -2.303 1.00 91.38 92 LYS A N 1
ATOM 698 C CA . LYS A 1 92 ? -10.033 10.766 -2.946 1.00 91.38 92 LYS A CA 1
ATOM 699 C C . LYS A 1 92 ? -10.308 11.807 -1.874 1.00 91.38 92 LYS A C 1
ATOM 701 O O . LYS A 1 92 ? -10.879 11.460 -0.826 1.00 91.38 92 LYS A O 1
ATOM 706 N N . LEU A 1 93 ? -9.947 13.062 -2.109 1.00 88.88 93 LEU A N 1
ATOM 707 C CA . LEU A 1 93 ? -10.413 14.154 -1.258 1.00 88.88 93 LEU A CA 1
ATOM 708 C C . LEU A 1 93 ? -11.934 14.337 -1.406 1.00 88.88 93 LEU A C 1
ATOM 710 O O . LEU A 1 93 ? -12.569 13.815 -2.320 1.00 88.88 93 LEU A O 1
ATOM 714 N N . GLY A 1 94 ? -12.561 14.972 -0.421 1.00 90.06 94 GLY A N 1
ATOM 715 C CA . GLY A 1 94 ? -14.005 15.195 -0.404 1.00 90.06 94 GLY A CA 1
ATOM 716 C C . GLY A 1 94 ? -14.525 15.496 0.997 1.00 90.06 94 GLY A C 1
ATOM 717 O O . GLY A 1 94 ? -13.748 15.686 1.930 1.00 90.06 94 GLY A O 1
ATOM 718 N N . SER A 1 95 ? -15.849 15.488 1.159 1.00 89.62 95 SER A N 1
ATOM 719 C CA . SER A 1 95 ? -16.517 15.847 2.423 1.00 89.62 95 SER A CA 1
ATOM 720 C C . SER A 1 95 ? -16.123 14.960 3.607 1.00 89.62 95 SER A C 1
ATOM 722 O O . SER A 1 95 ? -16.083 15.412 4.748 1.00 89.62 95 SER A O 1
ATOM 724 N N . THR A 1 96 ? -15.813 13.688 3.345 1.00 91.19 96 THR A N 1
ATOM 725 C CA . THR A 1 96 ? -15.331 12.761 4.371 1.00 91.19 96 THR A CA 1
ATOM 726 C C . THR A 1 96 ? -13.805 12.833 4.464 1.00 91.19 96 THR A C 1
ATOM 728 O O . THR A 1 96 ? -13.135 12.505 3.482 1.00 91.19 96 THR A O 1
ATOM 731 N N . PRO A 1 97 ? -13.229 13.157 5.638 1.00 92.44 97 PRO A N 1
ATOM 732 C CA . PRO A 1 97 ? -11.781 13.201 5.815 1.00 92.44 97 PRO A CA 1
ATOM 733 C C . PRO A 1 97 ? -11.104 11.868 5.470 1.00 92.44 97 PRO A C 1
ATOM 735 O O . PRO A 1 97 ? -11.583 10.804 5.876 1.00 92.44 97 PRO A O 1
ATOM 738 N N . LEU A 1 98 ? -9.939 11.915 4.811 1.00 93.12 98 LEU A N 1
ATOM 739 C CA . LEU A 1 98 ? -9.158 10.723 4.435 1.00 93.12 98 LEU A CA 1
ATOM 740 C C . LEU A 1 98 ? -8.912 9.785 5.622 1.00 93.12 98 LEU A C 1
ATOM 742 O O . LEU A 1 98 ? -9.093 8.573 5.517 1.00 93.12 98 LEU A O 1
ATOM 746 N N . ARG A 1 99 ? -8.597 10.348 6.796 1.00 93.50 99 ARG A N 1
ATOM 747 C CA . ARG A 1 99 ? -8.401 9.580 8.033 1.00 93.50 99 ARG A CA 1
ATOM 748 C C . ARG A 1 99 ? -9.614 8.725 8.398 1.00 93.50 99 ARG A C 1
ATOM 750 O O . ARG A 1 99 ? -9.443 7.609 8.883 1.00 93.50 99 ARG A O 1
ATOM 757 N N . ASN A 1 100 ? -10.826 9.222 8.169 1.00 94.12 100 ASN A N 1
ATOM 758 C CA . ASN A 1 100 ? -12.045 8.474 8.459 1.00 94.12 100 ASN A CA 1
ATOM 759 C C . ASN A 1 100 ? -12.262 7.357 7.432 1.00 94.12 100 ASN A C 1
ATOM 761 O O . ASN A 1 100 ? -12.625 6.253 7.830 1.00 94.12 100 ASN A O 1
ATOM 765 N N . LYS A 1 101 ? -11.955 7.603 6.150 1.00 95.06 101 LYS A N 1
ATOM 766 C CA . LYS A 1 101 ? -12.006 6.583 5.087 1.00 95.06 101 LYS A CA 1
ATOM 767 C C . LYS A 1 101 ? -11.044 5.424 5.367 1.00 95.06 101 LYS A C 1
ATOM 769 O O . LYS A 1 101 ? -11.447 4.260 5.329 1.00 95.06 101 LYS A O 1
ATOM 774 N N . VAL A 1 102 ? -9.800 5.732 5.743 1.00 95.88 102 VAL A N 1
ATOM 775 C CA . VAL A 1 102 ? -8.798 4.717 6.109 1.00 95.88 102 VAL A CA 1
ATOM 776 C C . VAL A 1 102 ? -9.255 3.928 7.337 1.00 95.88 102 VAL A C 1
ATOM 778 O O . VAL A 1 102 ? -9.334 2.705 7.277 1.00 95.88 102 VAL A O 1
ATOM 781 N N . LYS A 1 103 ? -9.671 4.597 8.423 1.00 95.62 103 LYS A N 1
ATOM 782 C CA . LYS A 1 103 ? -10.186 3.912 9.625 1.00 95.62 103 LYS A CA 1
ATOM 783 C C . LYS A 1 103 ? -11.385 3.014 9.325 1.00 95.62 103 LYS A C 1
ATOM 785 O O . LYS A 1 103 ? -11.447 1.902 9.838 1.00 95.62 103 LYS A O 1
ATOM 790 N N . ALA A 1 104 ? -12.335 3.476 8.514 1.00 95.69 104 ALA A N 1
ATOM 791 C CA . ALA A 1 104 ? -13.501 2.683 8.129 1.00 95.69 104 ALA A CA 1
ATOM 792 C C . ALA A 1 104 ? -13.106 1.433 7.329 1.00 95.69 104 ALA A C 1
ATOM 794 O O . ALA A 1 104 ? -13.704 0.374 7.501 1.00 95.69 104 ALA A O 1
ATOM 795 N N . THR A 1 105 ? -12.081 1.537 6.486 1.00 96.56 105 THR A N 1
ATOM 796 C CA . THR A 1 105 ? -11.534 0.403 5.730 1.00 96.56 105 THR A CA 1
ATOM 797 C C . THR A 1 105 ? -10.873 -0.607 6.662 1.00 96.56 105 THR A C 1
ATOM 799 O O . THR A 1 105 ? -11.269 -1.768 6.665 1.00 96.56 105 THR A O 1
ATOM 802 N N . LEU A 1 106 ? -9.973 -0.153 7.542 1.00 96.50 106 LEU A N 1
ATOM 803 C CA . LEU A 1 106 ? -9.302 -1.017 8.520 1.00 96.50 106 LEU A CA 1
ATOM 804 C C . LEU A 1 106 ? -10.302 -1.714 9.455 1.00 96.50 106 LEU A C 1
ATOM 806 O O . LEU A 1 106 ? -10.187 -2.904 9.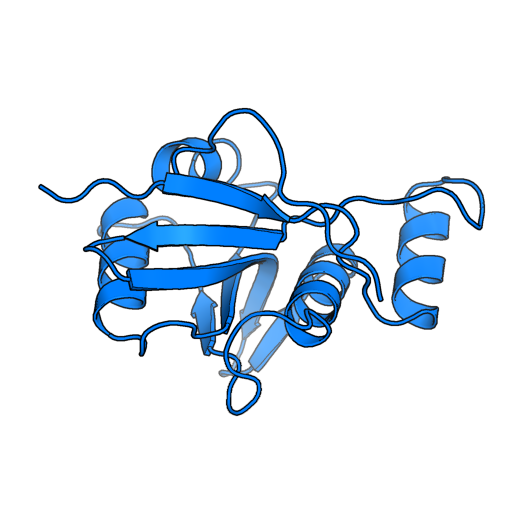700 1.00 96.50 106 LEU A O 1
ATOM 810 N N . LYS A 1 107 ? -11.340 -1.014 9.936 1.00 95.69 107 LYS A N 1
ATOM 811 C CA . LYS A 1 107 ? -12.368 -1.621 10.804 1.00 95.69 107 LYS A CA 1
ATOM 812 C C . LYS A 1 107 ? -13.127 -2.770 10.142 1.00 95.69 107 LYS A C 1
ATOM 814 O O . LYS A 1 107 ? -13.468 -3.727 10.834 1.00 95.69 107 LYS A O 1
ATOM 819 N N . ARG A 1 108 ? -13.437 -2.634 8.849 1.00 95.00 108 ARG A N 1
ATOM 820 C CA . ARG A 1 108 ? -14.198 -3.626 8.073 1.00 95.00 108 ARG A CA 1
ATOM 821 C C . ARG A 1 108 ? -13.331 -4.808 7.647 1.00 95.00 108 ARG A C 1
ATOM 823 O O . ARG A 1 108 ? -13.848 -5.912 7.523 1.00 95.00 108 ARG A O 1
ATOM 830 N N . ALA A 1 109 ? -12.039 -4.577 7.430 1.00 95.31 109 ALA A N 1
ATOM 831 C CA . ALA A 1 109 ? -11.113 -5.618 7.022 1.00 95.31 109 ALA A CA 1
ATOM 832 C C . ALA A 1 109 ? -10.842 -6.627 8.162 1.00 95.31 109 ALA A C 1
ATOM 834 O O . ALA A 1 109 ? -10.732 -6.247 9.338 1.00 95.31 109 ALA A O 1
ATOM 835 N N . PRO A 1 110 ? -10.701 -7.924 7.837 1.00 95.00 110 PRO A N 1
ATOM 836 C CA . PRO A 1 110 ? -10.133 -8.903 8.752 1.00 95.00 110 PRO A CA 1
ATOM 837 C C . PRO A 1 110 ? -8.728 -8.502 9.228 1.00 95.00 110 PRO A C 1
ATOM 839 O O . PRO A 1 110 ? -7.995 -7.775 8.559 1.00 95.00 110 PRO A O 1
ATOM 842 N N . ALA A 1 111 ? -8.328 -9.003 10.399 1.00 95.62 111 ALA A N 1
ATOM 843 C CA . ALA A 1 111 ? -6.944 -8.856 10.839 1.00 95.62 111 ALA A CA 1
ATOM 844 C C . ALA A 1 111 ? -5.994 -9.562 9.854 1.00 95.62 111 ALA A C 1
ATOM 846 O O . ALA A 1 111 ? -6.335 -10.604 9.287 1.00 95.62 111 ALA A O 1
ATOM 847 N N . ASN A 1 112 ? -4.799 -8.998 9.694 1.00 96.50 112 ASN A N 1
ATOM 848 C CA . ASN A 1 112 ? -3.736 -9.432 8.788 1.00 96.50 112 ASN A CA 1
ATOM 849 C C . ASN A 1 112 ? -4.081 -9.333 7.292 1.00 96.50 112 ASN A C 1
ATOM 851 O O . ASN A 1 112 ? -3.346 -9.874 6.471 1.00 96.50 112 ASN A O 1
ATOM 855 N N . SER A 1 113 ? -5.166 -8.652 6.908 1.00 97.56 113 SER A N 1
ATOM 856 C CA . SER A 1 113 ? -5.498 -8.429 5.496 1.00 97.56 113 SER A CA 1
ATOM 857 C C . SER A 1 113 ? -4.447 -7.593 4.763 1.00 97.56 113 SER A C 1
ATOM 859 O O . SER A 1 113 ? -3.847 -6.681 5.344 1.00 97.56 113 SER A O 1
ATOM 861 N N . LYS A 1 114 ? -4.296 -7.875 3.464 1.00 97.88 114 LYS A N 1
ATOM 862 C CA . LYS A 1 114 ? -3.569 -7.035 2.511 1.00 97.88 114 LYS A CA 1
ATOM 863 C C . LYS A 1 114 ? -4.520 -6.009 1.890 1.00 97.88 114 LYS A C 1
ATOM 865 O O . LYS A 1 114 ? -5.586 -6.378 1.394 1.00 97.88 114 LYS A O 1
ATOM 870 N N . ILE A 1 115 ? -4.170 -4.723 1.945 1.00 97.75 115 ILE A N 1
ATOM 871 C CA . ILE A 1 115 ? -5.030 -3.617 1.497 1.00 97.75 115 ILE A CA 1
ATOM 872 C C . ILE A 1 115 ? -4.240 -2.653 0.608 1.00 97.75 115 ILE A C 1
ATOM 874 O O . ILE A 1 115 ? -3.309 -1.990 1.055 1.00 97.75 115 ILE A O 1
ATOM 878 N N . CYS A 1 116 ? -4.643 -2.510 -0.645 1.00 97.19 116 CYS A N 1
ATOM 879 C CA . CYS A 1 116 ? -4.127 -1.482 -1.532 1.00 97.19 116 CYS A CA 1
ATOM 880 C C . CYS A 1 116 ? -5.015 -0.235 -1.465 1.00 97.19 116 CYS A C 1
ATOM 882 O O . CYS A 1 116 ? -6.200 -0.280 -1.808 1.00 97.19 116 CYS A O 1
ATOM 884 N N . PHE A 1 117 ? -4.437 0.889 -1.043 1.00 96.94 117 PHE A N 1
ATOM 885 C CA . PHE A 1 117 ? -5.079 2.192 -1.149 1.00 96.94 117 PHE A CA 1
ATOM 886 C C . PHE A 1 117 ? -4.673 2.855 -2.467 1.00 96.94 117 PHE A C 1
ATOM 888 O O . PHE A 1 117 ? -3.498 3.166 -2.664 1.00 96.94 117 PHE A O 1
ATOM 895 N N . ILE A 1 118 ? -5.648 3.063 -3.353 1.00 96.12 118 ILE A N 1
ATOM 896 C CA . ILE A 1 118 ? -5.449 3.618 -4.699 1.00 96.12 118 ILE A CA 1
ATOM 897 C C . ILE A 1 118 ? -5.824 5.095 -4.702 1.00 96.12 118 ILE A C 1
ATOM 899 O O . ILE A 1 118 ? -6.859 5.458 -4.150 1.00 96.12 118 ILE A O 1
ATOM 903 N N . GLY A 1 119 ? -5.045 5.939 -5.365 1.00 94.62 119 GLY A N 1
ATOM 904 C CA . GLY A 1 119 ? -5.446 7.313 -5.643 1.00 94.62 119 GLY A CA 1
ATOM 905 C C . GLY A 1 119 ? -4.341 8.129 -6.296 1.00 94.62 119 GLY A C 1
ATOM 906 O O . GLY A 1 119 ? -3.288 7.602 -6.664 1.00 94.62 119 GLY A O 1
ATOM 907 N N . ASP A 1 120 ? -4.571 9.433 -6.411 1.00 92.38 120 ASP A N 1
ATOM 908 C CA . ASP A 1 120 ? -3.591 10.365 -6.961 1.00 92.38 120 ASP A CA 1
ATOM 909 C C . ASP A 1 120 ? -2.512 10.711 -5.923 1.00 92.38 120 ASP A C 1
ATOM 911 O O . ASP A 1 120 ? -2.607 11.688 -5.181 1.00 92.38 120 ASP A O 1
ATOM 915 N N . MET A 1 121 ? -1.490 9.856 -5.855 1.00 89.38 121 MET A N 1
ATOM 916 C CA . MET A 1 121 ? -0.390 9.953 -4.889 1.00 89.38 121 MET A CA 1
ATOM 917 C C . MET A 1 121 ? 0.551 11.140 -5.130 1.00 89.38 121 MET A C 1
ATOM 919 O O . MET A 1 121 ? 1.313 11.470 -4.228 1.00 89.38 121 MET A O 1
ATOM 923 N N . GLN A 1 122 ? 0.547 11.730 -6.331 1.00 84.38 122 GLN A N 1
ATOM 924 C CA . GLN A 1 122 ? 1.446 12.834 -6.703 1.00 84.38 122 GLN A CA 1
ATOM 925 C C . GLN A 1 122 ? 0.729 14.185 -6.800 1.00 84.38 122 GLN A C 1
ATOM 927 O O . GLN A 1 122 ? 1.393 15.217 -6.773 1.00 84.38 122 GLN A O 1
ATOM 932 N N . GLY A 1 123 ? -0.598 14.191 -6.917 1.00 88.00 123 GLY A N 1
ATOM 933 C CA . GLY A 1 123 ? -1.419 15.391 -6.814 1.00 88.00 123 GLY A CA 1
ATOM 934 C C . GLY A 1 123 ? -2.159 15.442 -5.484 1.00 88.00 123 GLY A C 1
ATOM 935 O O . GLY A 1 123 ? -1.589 15.785 -4.452 1.00 88.00 123 GLY A O 1
ATOM 936 N N . GLU A 1 124 ? -3.452 15.120 -5.497 1.00 87.19 124 GLU A N 1
ATOM 937 C CA . GLU A 1 124 ? -4.363 15.442 -4.386 1.00 87.19 124 GLU A CA 1
ATOM 938 C C . GLU A 1 124 ? -4.033 14.770 -3.041 1.00 87.19 124 GLU A C 1
ATOM 940 O O . GLU A 1 124 ? -4.433 15.271 -1.989 1.00 87.19 124 GLU A O 1
ATOM 945 N N . LEU A 1 125 ? -3.363 13.615 -3.040 1.00 88.81 125 LEU A N 1
ATOM 946 C CA . LEU A 1 125 ? -3.051 12.875 -1.811 1.00 88.81 125 LEU A CA 1
ATOM 947 C C . LEU A 1 125 ? -1.644 13.150 -1.268 1.00 88.81 125 LEU A C 1
ATOM 949 O O . LEU A 1 125 ? -1.321 12.656 -0.176 1.00 88.81 125 LEU A O 1
ATOM 953 N N . ASP A 1 126 ? -0.832 13.926 -1.990 1.00 86.69 126 ASP A N 1
ATOM 954 C CA . ASP A 1 126 ? 0.537 14.229 -1.588 1.00 86.69 126 ASP A CA 1
ATOM 955 C C . ASP A 1 126 ? 0.568 14.942 -0.225 1.00 86.69 126 ASP A C 1
ATOM 957 O O . ASP A 1 126 ? -0.280 15.772 0.108 1.00 86.69 126 ASP A O 1
ATOM 961 N N . GLY A 1 127 ? 1.495 14.532 0.640 1.00 82.88 127 GLY A N 1
ATOM 962 C CA . GLY A 1 127 ? 1.618 15.003 2.025 1.00 82.88 127 GLY A CA 1
ATOM 963 C C . GLY A 1 127 ? 0.475 14.612 2.984 1.00 82.88 127 GLY A C 1
ATOM 964 O O . GLY A 1 127 ? 0.699 14.503 4.195 1.00 82.88 127 GLY A O 1
ATOM 965 N N . HIS A 1 128 ? -0.736 14.332 2.496 1.00 86.62 128 HIS A N 1
ATOM 966 C CA . HIS A 1 128 ? -1.893 13.997 3.330 1.00 86.62 128 HIS A CA 1
ATOM 967 C C . HIS A 1 128 ? -1.827 12.573 3.890 1.00 86.62 128 HIS A C 1
ATOM 969 O O . HIS A 1 128 ? -2.151 12.345 5.062 1.00 86.62 128 HIS A O 1
ATOM 975 N N . LEU A 1 129 ? -1.398 11.600 3.082 1.00 88.31 129 LEU A N 1
ATOM 976 C CA . LEU A 1 129 ? -1.372 10.196 3.506 1.00 88.31 129 LEU A CA 1
ATOM 977 C C . LEU A 1 129 ? -0.372 9.944 4.632 1.00 88.31 129 LEU A C 1
ATOM 979 O O . LEU A 1 129 ? -0.709 9.246 5.590 1.00 88.31 129 LEU A O 1
ATOM 983 N N . ALA A 1 130 ? 0.797 10.586 4.598 1.00 86.62 130 ALA A N 1
ATOM 984 C CA . ALA A 1 130 ? 1.788 10.489 5.670 1.00 86.62 130 ALA A CA 1
ATOM 985 C C . ALA A 1 130 ? 1.203 10.890 7.039 1.00 86.62 130 ALA A C 1
ATOM 987 O O . ALA A 1 130 ? 1.411 10.198 8.039 1.00 86.62 130 ALA A O 1
ATOM 988 N N . GLN A 1 131 ? 0.385 11.948 7.079 1.00 87.00 131 GLN A N 1
ATOM 989 C CA . GLN A 1 131 ? -0.295 12.405 8.299 1.00 87.00 131 GLN A CA 1
ATOM 990 C C . GLN A 1 131 ? -1.439 11.478 8.735 1.00 87.00 131 GLN A C 1
ATOM 992 O O . GLN A 1 131 ? -1.746 11.351 9.927 1.00 87.00 131 GLN A O 1
ATOM 997 N N . VAL A 1 132 ? -2.122 10.846 7.779 1.00 91.31 132 VAL A N 1
ATOM 998 C CA . VAL A 1 132 ? -3.215 9.907 8.061 1.00 91.31 132 VAL A CA 1
ATOM 999 C C . VAL A 1 132 ? -2.680 8.608 8.652 1.00 91.31 132 VAL A C 1
ATOM 1001 O O . VAL A 1 132 ? -3.206 8.144 9.667 1.00 91.31 132 VAL A O 1
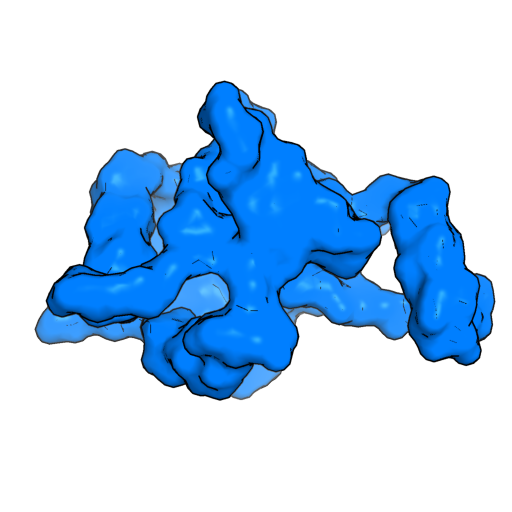ATOM 1004 N N . PHE A 1 133 ? -1.646 8.048 8.031 1.00 92.88 133 PHE A N 1
ATOM 1005 C CA . PHE A 1 133 ? -1.056 6.765 8.395 1.00 92.88 133 PHE A CA 1
ATOM 1006 C C . PHE A 1 133 ? -0.068 6.860 9.554 1.00 92.88 133 PHE A C 1
ATOM 1008 O O . PHE A 1 133 ? 0.233 5.825 10.148 1.00 92.88 133 PHE A O 1
ATOM 1015 N N . ASN A 1 134 ? 0.377 8.072 9.916 1.00 93.12 134 ASN A N 1
ATOM 1016 C CA . ASN A 1 134 ? 1.274 8.315 11.044 1.00 93.12 134 ASN A CA 1
ATOM 1017 C C . ASN A 1 134 ? 2.503 7.399 10.942 1.00 93.12 134 ASN A C 1
ATOM 1019 O O . ASN A 1 134 ? 2.650 6.427 11.692 1.00 93.12 134 ASN A O 1
ATOM 1023 N N . LEU A 1 135 ? 3.329 7.672 9.930 1.00 91.62 135 LEU A N 1
ATOM 1024 C CA . LEU A 1 135 ? 4.526 6.890 9.639 1.00 91.62 135 LEU A CA 1
ATOM 1025 C C . LEU A 1 135 ? 5.478 6.918 10.842 1.00 91.62 135 LEU A C 1
ATOM 1027 O O . LEU A 1 135 ? 5.841 7.980 11.347 1.00 91.62 135 LEU A O 1
ATOM 1031 N N . GLN A 1 136 ? 5.846 5.737 11.320 1.00 93.06 136 GLN A N 1
ATOM 1032 C CA . GLN A 1 136 ? 6.804 5.554 12.399 1.00 93.06 136 GLN A CA 1
ATOM 1033 C C . GLN A 1 136 ? 8.230 5.636 11.848 1.00 93.06 136 GLN A C 1
ATOM 1035 O O . GLN A 1 136 ? 8.475 5.393 10.667 1.00 93.06 136 GLN A O 1
ATOM 1040 N N . LYS A 1 137 ? 9.192 5.976 12.713 1.00 89.00 137 LYS A N 1
ATOM 1041 C CA . LYS A 1 137 ? 10.611 5.915 12.349 1.00 89.00 137 LYS A CA 1
ATOM 1042 C C . LYS A 1 137 ? 11.046 4.452 12.218 1.00 89.00 137 LYS A C 1
ATOM 1044 O O . LYS A 1 137 ? 10.736 3.647 13.092 1.00 89.00 137 LYS A O 1
ATOM 1049 N N . GLY A 1 138 ? 11.821 4.157 11.177 1.00 90.06 138 GLY A N 1
ATOM 1050 C CA . GLY A 1 138 ? 12.375 2.828 10.914 1.00 90.06 138 GLY A CA 1
ATOM 1051 C C . GLY A 1 138 ? 11.586 2.029 9.877 1.00 90.06 138 GLY A C 1
ATOM 1052 O O . GLY A 1 138 ? 10.617 2.512 9.289 1.00 90.06 138 GLY A O 1
ATOM 1053 N N . SER A 1 139 ? 12.034 0.800 9.649 1.00 91.38 139 SER A N 1
ATOM 1054 C CA . SER A 1 139 ? 11.419 -0.155 8.733 1.00 91.38 139 SER A CA 1
ATOM 1055 C C . SER A 1 139 ? 11.463 -1.568 9.315 1.00 91.38 139 SER A C 1
ATOM 1057 O O . SER A 1 139 ? 12.267 -1.871 10.198 1.00 91.38 139 SER A O 1
ATOM 1059 N N . ILE A 1 140 ? 10.577 -2.428 8.824 1.00 91.94 140 ILE A N 1
ATOM 1060 C CA . ILE A 1 140 ? 10.611 -3.872 9.048 1.00 91.94 140 ILE A CA 1
ATOM 1061 C C . ILE A 1 140 ? 11.208 -4.486 7.790 1.00 91.94 140 ILE A C 1
ATOM 1063 O O . ILE A 1 140 ? 10.647 -4.323 6.711 1.00 91.94 140 ILE A O 1
ATOM 1067 N N . SER A 1 141 ? 12.334 -5.176 7.915 1.00 90.44 141 SER A N 1
ATOM 1068 C CA . SER A 1 141 ? 12.959 -5.846 6.777 1.00 90.44 141 SER A CA 1
ATOM 1069 C C . SER A 1 141 ? 12.286 -7.184 6.504 1.00 90.44 141 SER A C 1
ATOM 1071 O O . SER A 1 141 ? 12.083 -7.980 7.422 1.00 90.44 141 SER A O 1
ATOM 1073 N N . VAL A 1 142 ? 11.995 -7.454 5.236 1.00 87.94 142 VAL A N 1
ATOM 1074 C CA . VAL A 1 142 ? 11.596 -8.777 4.755 1.00 87.94 142 VAL A CA 1
ATOM 1075 C C . VAL A 1 142 ? 12.598 -9.277 3.720 1.00 87.94 142 VAL A C 1
ATOM 1077 O O . VAL A 1 142 ? 13.151 -8.504 2.938 1.00 87.94 142 VAL A O 1
ATOM 1080 N N . SER A 1 143 ? 12.836 -10.584 3.724 1.00 76.38 143 SER A N 1
ATOM 1081 C CA . SER A 1 143 ? 13.615 -11.293 2.710 1.00 76.38 143 SER A CA 1
ATOM 1082 C C . SER A 1 143 ? 12.700 -12.266 1.973 1.00 76.38 143 SER A C 1
ATOM 1084 O O . SER A 1 143 ? 11.930 -12.977 2.621 1.00 76.38 143 SER A O 1
ATOM 1086 N N . HIS A 1 144 ? 12.803 -12.270 0.645 1.00 63.97 144 HIS A N 1
ATOM 1087 C CA . HIS A 1 144 ? 12.198 -13.266 -0.244 1.00 63.97 144 HIS A CA 1
ATOM 1088 C C . HIS A 1 144 ? 13.185 -14.393 -0.505 1.00 63.97 144 HIS A C 1
ATOM 1090 O O . HIS A 1 144 ? 14.388 -14.061 -0.641 1.00 63.97 144 HIS A O 1
#

Radius of gyration: 14.56 Å; chains: 1; bounding box: 37×31×37 Å

Secondary structure (DSSP, 8-state):
-PPPEEEEEET----HHHHHHHHHHTTPPTT-----SEEEEEETTEEEEEEEEEEEEETTEEEE-HHHHHHHHHHHT-SSS-SS-EEEEE---SSS-HHHHHHHHHHHSPTT-EEEEEE-TTTTTTTHHHHHHTEEEEEEE---

Sequence (144 aa):
MPSIKSTLVAGAKPEAGTLLQVQEKMGTRPGQSLEFMVFEVEYDRKKYYCCWAGGEIKGGEPHMTLVGQAAVEALSNLPLGRNDSLIFQELKLGSTPLRNKVKATLKRAPANSKICFIGDMQGELDGHLAQVFNLQKGSISVSH